Protein AF-A0A2J8UMV0-F1 (afdb_monomer_lite)

Organism: Pongo abelii (NCBI:txid9601)

Foldseek 3Di:
DDKAADPVQVPPQAFQSGKIKDADPVRPDIDIDTHRDPVRSVVVVVVVVVVCCQQPPPLCCPLNFNKGQDFDCDFDAAPAPRDTLDDRGSSDIATPQARGTHHSVCNNVDHHRDRPPDDQADKDFAQAWDDQVVPDPPPFFGADTDHGGWIWGFPADDPPDQKTWTATPVVRDTDIDGPVD

Structure (mmCIF, N/CA/C/O backbone):
data_AF-A0A2J8UMV0-F1
#
_entry.id   AF-A0A2J8UMV0-F1
#
loop_
_atom_site.group_PDB
_atom_site.id
_atom_site.type_symbol
_atom_site.label_atom_id
_atom_site.label_alt_id
_atom_site.label_comp_id
_atom_site.label_asym_id
_atom_site.label_entity_id
_atom_site.label_seq_id
_atom_site.pdbx_PDB_ins_code
_atom_site.Cartn_x
_atom_site.Cartn_y
_atom_site.Cartn_z
_atom_site.occupancy
_atom_site.B_iso_or_equiv
_atom_site.auth_seq_id
_atom_site.auth_comp_id
_atom_site.auth_asym_id
_atom_site.auth_atom_id
_atom_site.pdbx_PDB_model_num
ATOM 1 N N . TYR A 1 1 ? -7.136 8.027 10.168 1.00 83.75 1 TYR A N 1
ATOM 2 C CA . TYR A 1 1 ? -7.902 8.302 11.396 1.00 83.75 1 TYR A CA 1
ATOM 3 C C . TYR A 1 1 ? -7.068 7.918 12.607 1.00 83.75 1 TYR A C 1
ATOM 5 O O . TYR A 1 1 ? -6.187 7.080 12.460 1.00 83.75 1 TYR A O 1
ATOM 13 N N . LYS A 1 2 ? -7.312 8.548 13.756 1.00 88.06 2 LYS A N 1
ATOM 14 C CA . LYS A 1 2 ? -6.731 8.232 15.065 1.00 88.06 2 LYS A CA 1
ATOM 15 C C . LYS A 1 2 ? -7.862 7.814 16.001 1.00 88.06 2 LYS A C 1
ATOM 17 O O . LYS A 1 2 ? -8.930 8.422 15.965 1.00 88.06 2 LYS A O 1
ATOM 22 N N . ILE A 1 3 ? -7.613 6.800 16.820 1.00 91.38 3 ILE A N 1
ATOM 23 C CA . ILE A 1 3 ? -8.549 6.351 17.849 1.00 91.38 3 ILE A CA 1
ATOM 24 C C . ILE A 1 3 ? -8.127 6.981 19.175 1.00 91.38 3 ILE A C 1
ATOM 26 O O . ILE A 1 3 ? -6.938 7.006 19.497 1.00 91.38 3 ILE A O 1
ATOM 30 N N . ALA A 1 4 ? -9.082 7.518 19.927 1.00 88.25 4 ALA A N 1
ATOM 31 C CA . ALA A 1 4 ? -8.842 8.047 21.264 1.00 88.25 4 ALA A CA 1
ATOM 32 C C . ALA A 1 4 ? -9.888 7.501 22.234 1.00 88.25 4 ALA A C 1
ATOM 34 O O . ALA A 1 4 ? -11.071 7.411 21.904 1.00 88.25 4 ALA A O 1
ATOM 35 N N . ASN A 1 5 ? -9.451 7.125 23.433 1.00 84.38 5 ASN A N 1
ATOM 36 C CA . ASN A 1 5 ? -10.366 6.639 24.454 1.00 84.38 5 ASN A CA 1
ATOM 37 C C . ASN A 1 5 ? -11.179 7.805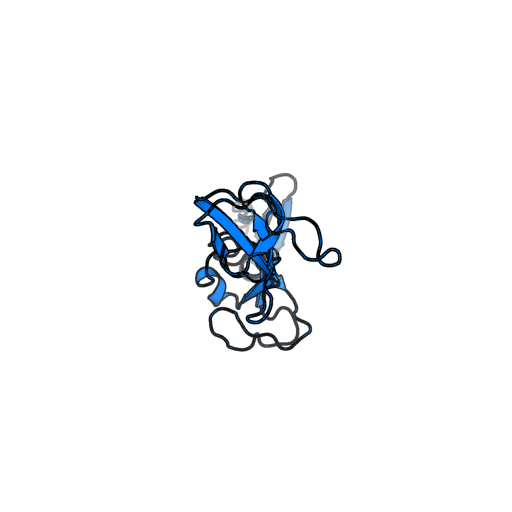 25.047 1.00 84.38 5 ASN A C 1
ATOM 39 O O . ASN A 1 5 ? -10.633 8.894 25.218 1.00 84.38 5 ASN A O 1
ATOM 43 N N . ASN A 1 6 ? -12.449 7.570 25.391 1.00 81.75 6 ASN A N 1
ATOM 44 C CA . ASN A 1 6 ? -13.257 8.498 26.183 1.00 81.75 6 ASN A CA 1
ATOM 45 C C . ASN A 1 6 ? -13.319 7.998 27.646 1.00 81.75 6 ASN A C 1
ATOM 47 O O . ASN A 1 6 ? -14.142 7.139 27.964 1.00 81.75 6 ASN A O 1
ATOM 51 N N . PRO A 1 7 ? -12.446 8.483 28.552 1.00 68.12 7 PRO A N 1
ATOM 52 C CA . PRO A 1 7 ? -12.388 8.011 29.939 1.00 68.12 7 PRO A CA 1
ATOM 53 C C . PRO A 1 7 ? -13.573 8.481 30.798 1.00 68.12 7 PRO A C 1
ATOM 55 O O . PRO A 1 7 ? -13.820 7.922 31.866 1.00 68.12 7 PRO A O 1
ATOM 58 N N . THR A 1 8 ? -14.303 9.508 30.359 1.00 65.62 8 THR A N 1
ATOM 59 C CA . THR A 1 8 ? -15.411 10.114 31.109 1.00 65.62 8 THR A CA 1
ATOM 60 C C . THR A 1 8 ? -16.619 9.184 31.219 1.00 65.62 8 THR A C 1
ATOM 62 O O . THR A 1 8 ? -17.295 9.186 32.242 1.00 65.62 8 THR A O 1
ATOM 65 N N . THR A 1 9 ? -16.860 8.339 30.215 1.00 63.03 9 THR A N 1
ATOM 66 C CA . THR A 1 9 ? -18.075 7.512 30.129 1.00 63.03 9 THR A CA 1
ATOM 67 C C . THR A 1 9 ? -17.894 6.121 30.769 1.00 63.03 9 THR A C 1
ATOM 69 O O . THR A 1 9 ? -18.849 5.503 31.244 1.00 63.03 9 THR A O 1
ATOM 72 N N . ASP A 1 10 ? -16.649 5.639 30.866 1.00 65.25 10 ASP A N 1
ATOM 73 C CA . ASP A 1 10 ? -16.314 4.308 31.399 1.00 65.25 10 ASP A CA 1
ATOM 74 C C . ASP A 1 10 ? -16.577 4.162 32.914 1.00 65.25 10 ASP A C 1
ATOM 76 O O . ASP A 1 10 ? -16.616 3.040 33.424 1.00 65.25 10 ASP A O 1
ATOM 80 N N . LYS A 1 11 ? -16.778 5.272 33.639 1.00 66.38 11 LYS A N 1
ATOM 81 C CA . LYS A 1 11 ? -17.025 5.282 35.092 1.00 66.38 11 LYS A CA 1
ATOM 82 C C . LYS A 1 11 ? -18.439 4.841 35.485 1.00 66.38 11 LYS A C 1
ATOM 84 O O . LYS A 1 11 ? -18.648 4.477 36.637 1.00 66.38 11 LYS A O 1
ATOM 89 N N . GLU A 1 12 ? -19.400 4.861 34.562 1.00 66.75 12 GLU A N 1
ATOM 90 C CA . GLU A 1 12 ? -20.820 4.745 34.925 1.00 66.75 12 GLU A CA 1
ATOM 91 C C . GLU A 1 12 ? -21.375 3.313 34.990 1.00 66.75 12 GLU A C 1
ATOM 93 O O . GLU A 1 12 ? -22.507 3.138 35.427 1.00 66.75 12 GLU A O 1
ATOM 98 N N . ASN A 1 13 ? -20.631 2.270 34.591 1.00 74.31 13 ASN A N 1
ATOM 99 C CA . ASN A 1 13 ? -21.119 0.872 34.528 1.00 74.31 13 ASN A CA 1
ATOM 100 C C . ASN A 1 13 ? -22.537 0.710 33.924 1.00 74.31 13 ASN A C 1
ATOM 102 O O . ASN A 1 13 ? -23.258 -0.253 34.199 1.00 74.31 13 ASN A O 1
ATOM 106 N N . LYS A 1 14 ? -22.938 1.657 33.071 1.00 86.25 14 LYS A N 1
ATOM 107 C CA . LYS A 1 14 ? -24.269 1.759 32.492 1.00 86.25 14 LYS A CA 1
ATOM 108 C C . LYS A 1 14 ? -24.213 1.249 31.059 1.00 86.25 14 LYS A C 1
ATOM 110 O O . LYS A 1 14 ? -23.243 1.437 30.328 1.00 86.25 14 LYS A O 1
ATOM 115 N N . LYS A 1 15 ? -25.277 0.574 30.622 1.00 89.75 15 LYS A N 1
ATOM 116 C CA . LYS A 1 15 ? -25.382 0.170 29.214 1.00 89.75 15 LYS A CA 1
ATOM 117 C C . LYS A 1 15 ? -25.299 1.415 28.332 1.00 89.75 15 LYS A C 1
ATOM 119 O O . LYS A 1 15 ? -25.952 2.408 28.633 1.00 89.75 15 LYS A O 1
ATOM 124 N N . TRP A 1 16 ? -24.539 1.312 27.244 1.00 90.44 16 TRP A N 1
ATOM 125 C CA . TRP A 1 16 ? -24.300 2.400 26.284 1.00 90.44 16 TRP A CA 1
ATOM 126 C C . TRP A 1 16 ? -23.440 3.558 26.805 1.00 90.44 16 TRP A C 1
ATOM 128 O O . TRP A 1 16 ? -23.370 4.586 26.147 1.00 90.44 16 TRP A O 1
ATOM 138 N N . SER A 1 17 ? -22.732 3.388 27.928 1.00 90.94 17 SER A N 1
ATOM 139 C CA . SER A 1 17 ? -21.787 4.390 28.435 1.00 90.94 17 SER A CA 1
ATOM 140 C C . SER A 1 17 ? -20.322 4.072 28.101 1.00 90.94 17 SER A C 1
ATOM 142 O O . SER A 1 17 ? -19.422 4.697 28.635 1.00 90.94 17 SER A O 1
ATOM 144 N N . TYR A 1 18 ? -20.016 3.105 27.235 1.00 91.12 18 TYR A N 1
ATOM 145 C CA . TYR A 1 18 ? -18.622 2.764 26.914 1.00 91.12 18 TYR A CA 1
ATOM 146 C C . TYR A 1 18 ? -18.213 3.406 25.586 1.00 91.12 18 TYR A C 1
ATOM 148 O O . TYR A 1 18 ? -18.478 2.839 24.525 1.00 91.12 18 TYR A O 1
ATOM 156 N N . GLY A 1 19 ? -17.599 4.592 25.647 1.00 92.06 19 GLY A N 1
ATOM 157 C CA . GLY A 1 19 ? -17.349 5.452 24.489 1.00 92.06 19 GLY A CA 1
ATOM 158 C C . GLY A 1 19 ? -15.902 5.469 23.986 1.00 92.06 19 GLY A C 1
ATOM 159 O O . GLY A 1 19 ? -14.966 5.289 24.766 1.00 92.06 19 GLY A O 1
ATOM 160 N N . PHE A 1 20 ? -15.698 5.711 22.692 1.00 94.31 20 PHE A N 1
ATOM 161 C CA . PHE A 1 20 ? -14.395 6.066 22.110 1.00 94.31 20 PHE A CA 1
ATOM 162 C C . PHE A 1 20 ? -14.572 6.955 20.873 1.00 94.31 20 PHE A C 1
ATOM 164 O O . PHE A 1 20 ? -15.642 6.993 20.267 1.00 94.31 20 PHE A O 1
ATOM 171 N N . TYR A 1 21 ? -13.508 7.652 20.482 1.00 92.94 21 TYR A N 1
ATOM 172 C CA . TYR A 1 21 ? -13.504 8.569 19.347 1.00 92.94 21 TYR A CA 1
ATOM 173 C C . TYR A 1 21 ? -12.730 8.006 18.162 1.00 92.94 21 TYR A C 1
ATOM 175 O O . TYR A 1 21 ? -11.642 7.451 18.328 1.00 92.94 21 TYR A O 1
ATOM 183 N N . LEU A 1 22 ? -13.251 8.243 16.960 1.00 92.69 22 LEU A N 1
ATOM 184 C CA . LEU A 1 22 ? -12.544 8.075 15.697 1.00 92.69 22 LEU A CA 1
ATOM 185 C C . LEU A 1 22 ? -12.369 9.447 15.045 1.00 92.69 22 LEU A C 1
ATOM 187 O O . LEU A 1 22 ? -13.327 10.044 14.561 1.00 92.69 22 LEU A O 1
ATOM 191 N N . ILE A 1 23 ? -11.139 9.948 15.020 1.00 91.69 23 ILE A N 1
ATOM 192 C CA . ILE A 1 23 ? -10.830 11.329 14.636 1.00 91.69 23 ILE A CA 1
ATOM 193 C C . ILE A 1 23 ? -10.056 11.329 13.318 1.00 91.69 23 ILE A C 1
ATOM 195 O O . ILE A 1 23 ? -9.134 10.530 13.119 1.00 91.69 23 ILE A O 1
ATOM 199 N N . HIS A 1 24 ? -10.414 12.207 12.382 1.00 88.00 24 HIS A N 1
ATOM 200 C CA . HIS A 1 24 ? -9.637 12.390 11.161 1.00 88.00 24 HIS A CA 1
ATOM 201 C C . HIS A 1 24 ? -8.231 12.903 11.507 1.00 88.00 24 HIS A C 1
ATOM 203 O O . HIS A 1 24 ? -8.060 13.730 12.396 1.00 88.00 24 HIS A O 1
ATOM 209 N N . THR A 1 25 ? -7.195 12.436 10.807 1.00 84.69 25 THR A N 1
ATOM 210 C CA . THR A 1 25 ? -5.800 12.782 11.154 1.00 84.69 25 THR A CA 1
ATOM 211 C C . THR A 1 25 ? -5.472 14.263 10.985 1.00 84.69 25 THR A C 1
ATOM 213 O O . THR A 1 25 ? -4.506 14.727 11.570 1.00 84.69 25 THR A O 1
ATOM 216 N N . GLN A 1 26 ? -6.277 15.001 10.221 1.00 84.06 26 GLN A N 1
ATOM 217 C CA . GLN A 1 26 ? -6.146 16.452 10.051 1.00 84.06 26 GLN A CA 1
ATOM 218 C C . GLN A 1 26 ? -7.011 17.248 11.048 1.00 84.06 26 GLN A C 1
ATOM 220 O O . GLN A 1 26 ? -7.160 18.452 10.897 1.00 84.06 26 GLN A O 1
ATOM 225 N N . GLY A 1 27 ? -7.647 16.587 12.023 1.00 76.75 27 GLY A N 1
ATOM 226 C CA . GLY A 1 27 ? -8.453 17.237 13.066 1.00 76.75 27 GLY A CA 1
ATOM 227 C C . GLY A 1 27 ? -9.792 17.824 12.608 1.00 76.75 27 GLY A C 1
ATOM 228 O O . GLY A 1 27 ? -10.516 18.366 13.429 1.00 76.75 27 GLY A O 1
ATOM 229 N N . GLN A 1 28 ? -10.136 17.705 11.324 1.00 77.94 28 GLN A N 1
ATOM 230 C CA . GLN A 1 28 ? -11.314 18.359 10.744 1.00 77.94 28 GLN A CA 1
ATOM 231 C C . GLN A 1 28 ? -12.640 17.779 11.255 1.00 77.94 28 GLN A C 1
ATOM 233 O O . GLN A 1 28 ? -13.518 18.540 11.635 1.00 77.94 28 GLN A O 1
ATOM 238 N N . ASN A 1 29 ? -12.765 16.446 11.304 1.00 85.75 29 ASN A N 1
ATOM 239 C CA . ASN A 1 29 ? -13.994 15.748 11.695 1.00 85.75 29 ASN A CA 1
ATOM 240 C C . ASN A 1 29 ? -13.692 14.590 12.658 1.00 85.75 29 ASN A C 1
ATOM 242 O O . ASN A 1 29 ? -12.627 13.966 12.579 1.00 85.75 29 ASN A O 1
ATOM 246 N N . GLY A 1 30 ? -14.657 14.253 13.515 1.00 88.56 30 GLY A N 1
ATOM 247 C CA . GLY A 1 30 ? -14.589 13.108 14.420 1.00 88.56 30 GLY A CA 1
ATOM 248 C C . GLY A 1 30 ? -15.957 12.467 14.642 1.00 88.56 30 GLY A C 1
ATOM 249 O O . GLY A 1 30 ? -16.984 13.131 14.544 1.00 88.56 30 GLY A O 1
ATOM 250 N N . LEU A 1 31 ? -15.953 11.167 14.919 1.00 91.94 31 LEU A N 1
ATOM 251 C CA . LEU A 1 31 ? -17.130 10.394 15.308 1.00 91.94 31 LEU A CA 1
ATOM 252 C C . LEU A 1 31 ? -16.934 9.879 16.729 1.00 91.94 31 LEU A C 1
ATOM 254 O O . LEU A 1 31 ? -15.842 9.422 17.075 1.00 91.94 31 LEU A O 1
ATOM 258 N N . GLU A 1 32 ? -17.993 9.914 17.526 1.00 92.88 32 GLU A N 1
ATOM 259 C CA . GLU A 1 32 ? -18.038 9.257 18.827 1.00 92.88 32 GLU A CA 1
ATOM 260 C C . GLU A 1 32 ? -18.872 7.979 18.724 1.00 92.88 32 GLU A C 1
ATOM 262 O O . GLU A 1 32 ? -19.994 7.986 18.218 1.00 92.88 32 GLU A O 1
ATOM 267 N N . PHE A 1 33 ? -18.302 6.871 19.185 1.00 94.12 33 PHE A N 1
ATOM 268 C CA . PHE A 1 33 ? -18.940 5.562 19.198 1.00 94.12 33 PHE A CA 1
ATOM 269 C C . PHE A 1 33 ? -19.291 5.182 20.628 1.00 94.12 33 PHE A C 1
ATOM 271 O O . PHE A 1 33 ? -18.428 5.248 21.500 1.00 94.12 33 PHE A O 1
ATOM 278 N N . TYR A 1 34 ? -20.514 4.695 20.845 1.00 92.94 34 TYR A N 1
ATOM 279 C CA . TYR A 1 34 ? -20.969 4.165 22.130 1.00 92.94 34 TYR A CA 1
ATOM 280 C C . TYR A 1 34 ? -21.234 2.667 22.037 1.00 92.94 34 TYR A C 1
ATOM 282 O O . TYR A 1 34 ? -21.959 2.190 21.164 1.00 92.94 34 TYR A O 1
ATOM 290 N N . CYS A 1 35 ? -20.675 1.913 22.977 1.00 93.38 35 CYS A N 1
ATOM 291 C CA . CYS A 1 35 ? -20.862 0.474 23.082 1.00 93.38 35 CYS A CA 1
ATOM 292 C C . CYS A 1 35 ? -21.730 0.118 24.289 1.00 93.38 35 CYS A C 1
ATOM 294 O O . CYS A 1 35 ? -21.627 0.712 25.363 1.00 93.38 35 CYS A O 1
ATOM 296 N N . LYS A 1 36 ? -22.565 -0.915 24.131 1.00 93.38 36 LYS A N 1
ATOM 297 C CA . LYS A 1 36 ? -23.449 -1.412 25.194 1.00 93.38 36 LYS A CA 1
ATOM 298 C C . LYS A 1 36 ? -22.682 -1.950 26.406 1.00 93.38 36 LYS A C 1
ATOM 300 O O . LYS A 1 36 ? -23.162 -1.801 27.524 1.00 93.38 36 LYS A O 1
ATOM 305 N N . THR A 1 37 ? -21.534 -2.588 26.183 1.00 92.44 37 THR A N 1
ATOM 306 C CA . THR A 1 37 ? -20.702 -3.206 27.226 1.00 92.44 37 THR A CA 1
ATOM 307 C C . THR A 1 37 ? -19.225 -2.876 27.019 1.00 92.44 37 THR A C 1
ATOM 309 O O . THR A 1 37 ? -18.792 -2.614 25.891 1.00 92.44 37 THR A O 1
ATOM 312 N N . LYS A 1 38 ? -18.439 -2.950 28.102 1.00 91.25 38 LYS A N 1
ATOM 313 C CA . LYS A 1 38 ? -16.978 -2.785 28.072 1.00 91.25 38 LYS A CA 1
ATOM 314 C C . LYS A 1 38 ? -16.300 -3.785 27.129 1.00 91.25 38 LYS A C 1
ATOM 316 O O . LYS A 1 38 ? -15.410 -3.407 26.373 1.00 91.25 38 LYS A O 1
ATOM 321 N N . ASP A 1 39 ? -16.763 -5.034 27.118 1.00 93.62 39 ASP A N 1
ATOM 322 C CA . ASP A 1 39 ? -16.207 -6.079 26.249 1.00 93.62 39 ASP A CA 1
ATOM 323 C C . ASP A 1 39 ? -16.472 -5.807 24.769 1.00 93.62 39 ASP A C 1
ATOM 325 O O . ASP A 1 39 ? -15.613 -6.061 23.928 1.00 93.62 39 ASP A O 1
ATOM 329 N N . LEU A 1 40 ? -17.646 -5.258 24.437 1.00 95.12 40 LEU A N 1
ATOM 330 C CA . LEU A 1 40 ? -17.957 -4.870 23.066 1.00 95.12 40 LEU A CA 1
ATOM 331 C C . LEU A 1 40 ? -17.049 -3.721 22.615 1.00 95.12 40 LEU A C 1
ATOM 333 O O . LEU A 1 40 ? -16.486 -3.802 21.528 1.00 95.12 40 LEU A O 1
ATOM 337 N N . LYS A 1 41 ? -16.838 -2.709 23.469 1.00 93.75 41 LYS A N 1
ATOM 338 C CA . LYS A 1 41 ? -15.869 -1.631 23.212 1.00 93.75 41 LYS A CA 1
ATOM 339 C C . LYS A 1 41 ? -14.473 -2.193 22.947 1.00 93.75 41 LYS A C 1
ATOM 341 O O . LYS A 1 41 ? -13.867 -1.833 21.944 1.00 93.75 41 LYS A O 1
ATOM 346 N N . LYS A 1 42 ? -13.988 -3.106 23.798 1.00 93.56 42 LYS A N 1
ATOM 347 C CA . LYS A 1 42 ? -12.676 -3.749 23.629 1.00 93.56 42 LYS A CA 1
ATOM 348 C C . LYS A 1 42 ? -12.559 -4.450 22.270 1.00 93.56 42 LYS A C 1
ATOM 350 O O . LYS A 1 42 ? -11.626 -4.165 21.529 1.00 93.56 42 LYS A O 1
ATOM 355 N N . LYS A 1 43 ? -13.544 -5.280 21.909 1.00 96.38 43 LYS A N 1
ATOM 356 C CA . LYS A 1 43 ? -13.576 -5.970 20.608 1.00 96.38 43 LYS A CA 1
ATOM 357 C C . LYS A 1 43 ? -13.561 -4.991 19.435 1.00 96.38 43 LYS A C 1
ATOM 359 O O . LYS A 1 43 ? -12.834 -5.205 18.474 1.00 96.38 43 LYS A O 1
ATOM 364 N N . TRP A 1 44 ? -14.343 -3.913 19.501 1.00 96.00 44 TRP A N 1
ATOM 365 C CA . TRP A 1 44 ? -14.355 -2.896 18.447 1.00 96.00 44 TRP A CA 1
ATOM 366 C C . TRP A 1 44 ? -13.004 -2.206 18.292 1.00 96.00 44 TRP A C 1
ATOM 368 O O . TRP A 1 44 ? -12.539 -2.059 17.165 1.00 96.00 44 TRP A O 1
ATOM 378 N N . LEU A 1 45 ? -12.363 -1.821 19.398 1.00 95.00 45 LEU A N 1
ATOM 379 C CA . LEU A 1 45 ? -11.034 -1.209 19.368 1.00 95.00 45 LEU A CA 1
ATOM 380 C C . LEU A 1 45 ? -10.010 -2.135 18.694 1.00 95.00 45 LEU A C 1
ATOM 382 O O . LEU A 1 45 ? -9.342 -1.701 17.761 1.00 95.00 45 LEU A O 1
ATOM 386 N N . GLU A 1 46 ? -9.980 -3.418 19.067 1.00 95.69 46 GLU A N 1
ATOM 387 C CA . GLU A 1 46 ? -9.110 -4.430 18.446 1.00 95.69 46 GLU A CA 1
ATOM 388 C C . GLU A 1 46 ? -9.359 -4.556 16.929 1.00 95.69 46 GLU A C 1
ATOM 390 O O . GLU A 1 46 ? -8.420 -4.637 16.136 1.00 95.69 46 GLU A O 1
ATOM 395 N N . GLN A 1 47 ? -10.626 -4.528 16.491 1.00 96.94 47 GLN A N 1
ATOM 396 C CA . GLN A 1 47 ? -10.967 -4.588 15.063 1.00 96.94 47 GLN A CA 1
ATOM 397 C C . GLN A 1 47 ? -10.566 -3.319 14.303 1.00 96.94 47 GLN A C 1
ATOM 399 O O . GLN A 1 47 ? -10.085 -3.408 13.172 1.00 96.94 47 GLN A O 1
ATOM 404 N N . PHE A 1 48 ? -10.733 -2.138 14.903 1.00 95.56 48 PHE A N 1
ATOM 405 C CA . PHE A 1 48 ? -10.283 -0.888 14.295 1.00 95.56 48 PHE A CA 1
ATOM 406 C C . PHE A 1 48 ? -8.757 -0.827 14.186 1.00 95.56 48 PHE A C 1
ATOM 408 O O . PHE A 1 48 ? -8.246 -0.414 13.146 1.00 95.56 48 PHE A O 1
ATOM 415 N N . GLU A 1 49 ? -8.029 -1.263 15.214 1.00 93.62 49 GLU A N 1
ATOM 416 C CA . GLU A 1 49 ? -6.567 -1.376 15.178 1.00 93.62 49 GLU A CA 1
ATOM 417 C C . GLU A 1 49 ? -6.118 -2.333 14.071 1.00 93.62 49 GLU A C 1
ATOM 419 O O . GLU A 1 49 ? -5.278 -1.974 13.242 1.00 93.62 49 GLU A O 1
ATOM 424 N N . MET A 1 50 ? -6.745 -3.508 13.974 1.00 95.31 50 MET A N 1
ATOM 425 C CA . MET A 1 50 ? -6.459 -4.468 12.911 1.00 95.31 50 MET A CA 1
ATOM 426 C C . MET A 1 50 ? -6.727 -3.877 11.521 1.00 95.31 50 MET A C 1
ATOM 428 O O . MET A 1 50 ? -5.868 -3.969 10.640 1.00 95.31 50 MET A O 1
ATOM 432 N N . ALA A 1 51 ? -7.873 -3.221 11.320 1.00 95.81 51 ALA A N 1
ATOM 433 C CA . ALA A 1 51 ? -8.214 -2.580 10.053 1.00 95.81 51 ALA A CA 1
ATOM 434 C C . ALA A 1 51 ? -7.216 -1.471 9.683 1.00 95.81 51 ALA A C 1
ATOM 436 O O . ALA A 1 51 ? -6.737 -1.424 8.549 1.00 95.81 51 ALA A O 1
ATOM 437 N N . LEU A 1 52 ? -6.847 -0.612 10.637 1.00 93.62 52 LEU A N 1
ATOM 438 C CA . LEU A 1 52 ? -5.850 0.437 10.420 1.00 93.62 52 LEU A CA 1
ATOM 439 C C . LEU A 1 52 ? -4.480 -0.147 10.081 1.00 93.62 52 LEU A C 1
ATOM 441 O O . LEU A 1 52 ? -3.854 0.348 9.149 1.00 93.62 52 LEU A O 1
ATOM 445 N N . SER A 1 53 ? -4.059 -1.224 10.750 1.00 94.50 53 SER A N 1
ATOM 446 C CA . SER A 1 53 ? -2.804 -1.919 10.437 1.00 94.50 53 SER A CA 1
ATOM 447 C C . SER A 1 53 ? -2.799 -2.527 9.031 1.00 94.50 53 SER A C 1
ATOM 449 O O . SER A 1 53 ? -1.741 -2.763 8.460 1.00 94.50 53 SER A O 1
ATOM 451 N N . ASN A 1 54 ? -3.970 -2.831 8.463 1.00 96.12 54 ASN A N 1
ATOM 452 C CA . ASN A 1 54 ? -4.072 -3.308 7.088 1.00 96.12 54 ASN A CA 1
ATOM 453 C C . ASN A 1 54 ? -4.014 -2.136 6.100 1.00 96.12 54 ASN A C 1
ATOM 455 O O . ASN A 1 54 ? -3.279 -2.207 5.120 1.00 96.12 54 ASN A O 1
ATOM 459 N N . ILE A 1 55 ? -4.728 -1.041 6.374 1.00 94.12 55 ILE A N 1
ATOM 460 C CA . ILE A 1 55 ? -4.755 0.154 5.511 1.00 94.12 55 ILE A CA 1
ATOM 461 C C . ILE A 1 55 ? -3.394 0.866 5.502 1.00 94.12 55 ILE A C 1
ATOM 463 O O . ILE A 1 55 ? -2.973 1.388 4.471 1.00 94.12 55 ILE A O 1
ATOM 467 N N . ARG A 1 56 ? -2.723 0.906 6.655 1.00 91.44 56 ARG A N 1
ATOM 468 C CA . ARG A 1 56 ? -1.424 1.542 6.890 1.00 91.44 56 ARG A CA 1
ATOM 469 C C . ARG A 1 56 ? -0.528 0.545 7.628 1.00 91.44 56 ARG A C 1
ATOM 471 O O . ARG A 1 56 ? -0.425 0.626 8.851 1.00 91.44 56 ARG A O 1
ATOM 478 N N . PRO A 1 57 ? 0.035 -0.439 6.916 1.00 94.56 57 PRO A N 1
ATOM 479 C CA . PRO A 1 57 ? 0.924 -1.406 7.537 1.00 94.56 57 PRO A CA 1
ATOM 480 C C . PRO A 1 57 ? 2.235 -0.744 7.947 1.00 94.56 57 PRO A C 1
ATOM 482 O O . PRO A 1 57 ? 2.620 0.299 7.408 1.00 94.56 57 PRO A O 1
ATOM 485 N N . ASP A 1 58 ? 2.947 -1.399 8.856 1.00 92.06 58 ASP A N 1
ATOM 486 C CA . ASP A 1 58 ? 4.323 -1.030 9.152 1.00 92.06 58 ASP A CA 1
ATOM 487 C C . ASP A 1 58 ? 5.153 -1.070 7.863 1.00 92.06 58 ASP A C 1
ATOM 489 O O . ASP A 1 58 ? 4.982 -1.948 7.011 1.00 92.06 58 ASP A O 1
ATOM 493 N N . TYR A 1 59 ? 6.055 -0.102 7.720 1.00 91.56 59 TYR A N 1
ATOM 494 C CA . TYR A 1 59 ? 6.961 0.026 6.578 1.00 91.56 59 TYR A CA 1
ATOM 495 C C . TYR A 1 59 ? 6.296 0.307 5.214 1.00 91.56 59 TYR A C 1
ATOM 497 O O . TYR A 1 59 ? 6.937 0.131 4.177 1.00 91.56 59 TYR A O 1
ATOM 505 N N . ALA A 1 60 ? 5.041 0.776 5.176 1.00 85.56 60 ALA A N 1
ATOM 506 C CA . ALA A 1 60 ? 4.340 1.106 3.924 1.00 85.56 60 ALA A CA 1
ATOM 507 C C . ALA A 1 60 ? 5.080 2.132 3.036 1.00 85.56 60 ALA A C 1
ATOM 509 O O . ALA A 1 60 ? 4.997 2.085 1.807 1.00 85.56 60 ALA A O 1
ATOM 510 N N . ASP A 1 61 ? 5.791 3.059 3.672 1.00 85.88 61 ASP A N 1
ATOM 511 C CA . ASP A 1 61 ? 6.552 4.165 3.087 1.00 85.88 61 ASP A CA 1
ATOM 512 C C . ASP A 1 61 ? 8.074 4.002 3.241 1.00 85.88 61 ASP A C 1
ATOM 514 O O . ASP A 1 61 ? 8.850 4.848 2.785 1.00 85.88 61 ASP A O 1
ATOM 518 N N . SER A 1 62 ? 8.517 2.900 3.852 1.00 83.06 62 SER A N 1
ATOM 519 C CA . SER A 1 62 ? 9.939 2.610 4.016 1.00 83.06 62 SER A CA 1
ATOM 520 C C . SER A 1 62 ? 10.635 2.490 2.675 1.00 83.06 62 SER A C 1
ATOM 522 O O . SER A 1 62 ? 10.027 2.125 1.666 1.00 83.06 62 SER A O 1
ATOM 524 N N . ASN A 1 63 ? 11.923 2.833 2.663 1.00 85.06 63 ASN A N 1
ATOM 525 C CA . ASN A 1 63 ? 12.748 2.794 1.460 1.00 85.06 63 ASN A CA 1
ATOM 526 C C . ASN A 1 63 ? 12.103 3.564 0.281 1.00 85.06 63 ASN A C 1
ATOM 528 O O . ASN A 1 63 ? 12.300 3.217 -0.882 1.00 85.06 63 ASN A O 1
ATOM 532 N N . PHE A 1 64 ? 11.328 4.616 0.585 1.00 88.62 64 PHE A N 1
ATOM 533 C CA . PHE A 1 64 ? 10.644 5.523 -0.347 1.00 88.62 64 PHE A CA 1
ATOM 534 C C . PHE A 1 64 ? 9.465 4.937 -1.142 1.00 88.62 64 PHE A C 1
ATOM 536 O O . PHE A 1 64 ? 9.026 5.551 -2.123 1.00 88.62 64 PHE A O 1
ATOM 543 N N . HIS A 1 65 ? 8.903 3.800 -0.726 1.00 91.00 65 HIS A N 1
ATOM 544 C CA . HIS A 1 65 ? 7.728 3.203 -1.376 1.00 91.00 65 HIS A CA 1
ATOM 545 C C . HIS A 1 65 ? 6.416 3.961 -1.082 1.00 91.00 65 HIS A C 1
ATOM 547 O O . HIS A 1 65 ? 6.391 4.987 -0.403 1.00 91.00 65 HIS A O 1
ATOM 553 N N . ASP A 1 66 ? 5.325 3.523 -1.713 1.00 92.94 66 ASP A N 1
ATOM 554 C CA . ASP A 1 66 ? 3.936 3.902 -1.396 1.00 92.94 66 ASP A CA 1
ATOM 555 C C . ASP A 1 66 ? 3.061 2.648 -1.521 1.00 92.94 66 ASP A C 1
ATOM 557 O O . ASP A 1 66 ? 2.334 2.467 -2.505 1.00 92.94 66 ASP A O 1
ATOM 561 N N . PHE A 1 67 ? 3.238 1.718 -0.578 1.00 96.62 67 PHE A N 1
ATOM 562 C CA . PHE A 1 67 ? 2.500 0.459 -0.545 1.00 96.62 67 PHE A CA 1
ATOM 563 C C . PHE A 1 67 ? 1.066 0.664 -0.063 1.00 96.62 67 PHE A C 1
ATOM 565 O O . PHE A 1 67 ? 0.824 1.192 1.020 1.00 96.62 67 PHE A O 1
ATOM 572 N N . LYS A 1 68 ? 0.101 0.156 -0.835 1.00 96.81 68 LYS A N 1
ATOM 573 C CA . LYS A 1 68 ? -1.315 0.116 -0.443 1.00 96.81 68 LYS A CA 1
ATOM 574 C C . LYS A 1 68 ? -1.890 -1.270 -0.683 1.00 96.81 68 LYS A C 1
ATOM 576 O O . LYS A 1 68 ? -1.425 -1.987 -1.573 1.00 96.81 68 LYS A O 1
ATOM 581 N N . MET A 1 69 ? -2.898 -1.637 0.109 1.00 97.75 69 MET A N 1
ATOM 582 C CA . MET A 1 69 ? -3.635 -2.888 -0.080 1.00 97.75 69 MET A CA 1
ATOM 583 C C . MET A 1 69 ? -4.149 -2.983 -1.514 1.00 97.75 69 MET A C 1
ATOM 585 O O . MET A 1 69 ? -4.727 -2.027 -2.039 1.00 97.75 69 MET A O 1
ATOM 589 N N . HIS A 1 70 ? -3.953 -4.137 -2.144 1.00 97.94 70 HIS A N 1
ATOM 590 C CA . HIS A 1 70 ? -4.321 -4.328 -3.538 1.00 97.94 70 HIS A CA 1
ATOM 591 C C . HIS A 1 70 ? -4.840 -5.741 -3.802 1.00 97.94 70 HIS A C 1
ATOM 593 O O . HIS A 1 70 ? -4.339 -6.713 -3.238 1.00 97.94 70 HIS A O 1
ATOM 599 N N . THR A 1 71 ? -5.831 -5.840 -4.688 1.00 97.88 71 THR A N 1
ATOM 600 C CA . THR A 1 71 ? -6.331 -7.114 -5.207 1.00 97.88 71 THR A CA 1
ATOM 601 C C . THR A 1 71 ? -5.698 -7.379 -6.562 1.00 97.88 71 THR A C 1
ATOM 603 O O . THR A 1 71 ? -5.976 -6.678 -7.533 1.00 97.88 71 THR A O 1
ATOM 606 N N . PHE A 1 72 ? -4.858 -8.405 -6.634 1.00 96.56 72 PHE A N 1
ATOM 607 C CA . PHE A 1 72 ? -4.214 -8.824 -7.872 1.00 96.56 72 PHE A CA 1
ATOM 608 C C . PHE A 1 72 ? -5.137 -9.769 -8.645 1.00 96.56 72 PHE A C 1
ATOM 610 O O . PHE A 1 72 ? -5.574 -10.788 -8.113 1.00 96.56 72 PHE A O 1
ATOM 617 N N . THR A 1 73 ? -5.418 -9.446 -9.909 1.00 95.00 73 THR A N 1
ATOM 618 C CA . THR A 1 73 ? -6.278 -10.260 -10.792 1.00 95.00 73 THR A CA 1
ATOM 619 C C . THR A 1 73 ? -5.551 -11.449 -11.422 1.00 95.00 73 THR A C 1
ATOM 621 O O . THR A 1 73 ? -6.189 -12.351 -11.956 1.00 95.00 73 THR A O 1
ATOM 624 N N . ARG A 1 74 ? -4.214 -11.461 -11.371 1.00 95.06 74 ARG A N 1
ATOM 625 C CA . ARG A 1 74 ? -3.354 -12.535 -11.884 1.00 95.06 74 ARG A CA 1
ATOM 626 C C . ARG A 1 74 ? -2.559 -13.171 -10.751 1.00 95.06 74 ARG A C 1
ATOM 628 O O . ARG A 1 74 ? -2.258 -12.515 -9.752 1.00 95.06 74 ARG A O 1
ATOM 635 N N . VAL A 1 75 ? -2.160 -14.426 -10.954 1.00 95.88 75 VAL A N 1
ATOM 636 C CA . VAL A 1 75 ? -1.215 -15.140 -10.081 1.00 95.88 75 VAL A CA 1
ATOM 637 C C . VAL A 1 75 ? 0.046 -14.287 -9.919 1.00 95.88 75 VAL A C 1
ATOM 639 O O . VAL A 1 75 ? 0.683 -13.926 -10.906 1.00 95.88 75 VAL A O 1
ATOM 642 N N . THR A 1 76 ? 0.364 -13.910 -8.681 1.00 97.38 76 THR A N 1
ATOM 643 C CA . THR A 1 76 ? 1.373 -12.888 -8.383 1.00 97.38 76 THR A CA 1
ATOM 644 C C . THR A 1 76 ? 2.278 -13.336 -7.243 1.00 97.38 76 THR A C 1
ATOM 646 O O . THR A 1 76 ? 1.788 -13.659 -6.163 1.00 97.38 76 THR A O 1
ATOM 649 N N . SER A 1 77 ? 3.593 -13.285 -7.448 1.00 98.00 77 SER A N 1
ATOM 650 C CA . SER A 1 77 ? 4.590 -13.588 -6.413 1.00 98.00 77 SER A CA 1
ATOM 651 C C . SER A 1 77 ? 5.097 -12.330 -5.707 1.00 98.00 77 SER A C 1
ATOM 653 O O . SER A 1 77 ? 5.160 -11.244 -6.289 1.00 98.00 77 SER A O 1
ATOM 655 N N . CYS A 1 78 ? 5.475 -12.484 -4.440 1.00 97.94 78 CYS A N 1
ATOM 656 C CA . CYS A 1 78 ? 6.109 -11.441 -3.646 1.00 97.94 78 CYS A CA 1
ATOM 657 C C . CYS A 1 78 ? 7.541 -11.173 -4.128 1.00 97.94 78 CYS A C 1
ATOM 659 O O . CYS A 1 78 ? 8.332 -12.097 -4.301 1.00 97.94 78 CYS A O 1
ATOM 661 N N . LYS A 1 79 ? 7.901 -9.891 -4.260 1.00 95.31 79 LYS A N 1
ATOM 662 C CA . LYS A 1 79 ? 9.240 -9.432 -4.664 1.00 95.31 79 LYS A CA 1
ATOM 663 C C . LYS A 1 79 ? 10.356 -9.858 -3.697 1.00 95.31 79 LYS A C 1
ATOM 665 O O . LYS A 1 79 ? 11.498 -9.952 -4.128 1.00 95.31 79 LYS A O 1
ATOM 670 N N . VAL A 1 80 ? 10.032 -10.110 -2.427 1.00 96.50 80 VAL A N 1
ATOM 671 C CA . VAL A 1 80 ? 11.000 -10.444 -1.370 1.00 96.50 80 VAL A CA 1
ATOM 672 C C . VAL A 1 80 ? 11.171 -11.954 -1.244 1.00 96.50 80 VAL A C 1
ATOM 674 O O . VAL A 1 80 ? 12.235 -12.481 -1.538 1.00 96.50 80 VAL A O 1
ATOM 677 N N . CYS A 1 81 ? 10.123 -12.672 -0.833 1.00 96.88 81 CYS A N 1
ATOM 678 C CA . CYS A 1 81 ? 10.226 -14.103 -0.531 1.00 96.88 81 CYS A CA 1
ATOM 679 C C . CYS A 1 81 ? 10.017 -15.016 -1.748 1.00 96.88 81 CYS A C 1
ATOM 681 O O . CYS A 1 81 ? 10.116 -16.231 -1.606 1.00 96.88 81 CYS A O 1
ATOM 683 N N . GLN A 1 82 ? 9.669 -14.457 -2.914 1.00 97.12 82 GLN A N 1
ATOM 684 C CA . GLN A 1 82 ? 9.340 -15.180 -4.153 1.00 97.12 82 GLN A CA 1
ATOM 685 C C . GLN A 1 82 ? 8.143 -16.147 -4.054 1.00 97.12 82 GLN A C 1
ATOM 687 O O . GLN A 1 82 ? 7.760 -16.760 -5.049 1.00 97.12 82 GLN A O 1
ATOM 692 N N . MET A 1 83 ? 7.487 -16.247 -2.893 1.00 97.75 83 MET A N 1
ATOM 693 C CA . MET A 1 83 ? 6.271 -17.038 -2.716 1.00 97.75 83 MET A CA 1
ATOM 694 C C . MET A 1 83 ? 5.035 -16.307 -3.247 1.00 97.75 83 MET A C 1
ATOM 696 O O . MET A 1 83 ? 4.988 -15.077 -3.322 1.00 97.75 83 MET A O 1
ATOM 700 N N . LEU A 1 84 ? 4.001 -17.084 -3.564 1.00 97.94 84 LEU A N 1
ATOM 701 C CA . LEU A 1 84 ? 2.721 -16.584 -4.053 1.00 97.94 84 LEU A CA 1
ATOM 702 C C . LEU A 1 84 ? 2.008 -15.689 -3.018 1.00 97.94 84 LEU A C 1
A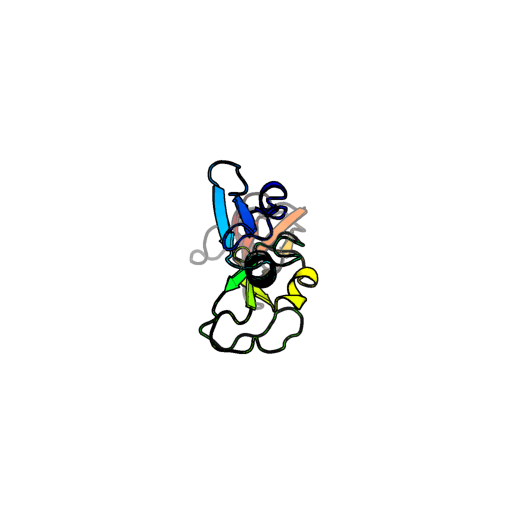TOM 704 O O . LEU A 1 84 ? 1.931 -16.019 -1.830 1.00 97.94 84 LEU A O 1
ATOM 708 N N . LEU A 1 85 ? 1.415 -14.587 -3.483 1.00 98.44 85 LEU A N 1
ATOM 709 C CA . LEU A 1 85 ? 0.412 -13.828 -2.736 1.00 98.44 85 LEU A CA 1
ATOM 710 C C . LEU A 1 85 ? -0.904 -14.625 -2.748 1.00 98.44 85 LEU A C 1
ATOM 712 O O . LEU A 1 85 ? -1.559 -14.739 -3.784 1.00 98.44 85 LEU A O 1
ATOM 716 N N . ARG A 1 86 ? -1.255 -15.247 -1.617 1.00 97.38 86 ARG A N 1
ATOM 717 C CA . ARG A 1 86 ? -2.360 -16.217 -1.537 1.00 97.38 86 ARG A CA 1
ATOM 718 C C . ARG A 1 86 ? -3.727 -15.532 -1.473 1.00 97.38 86 ARG A C 1
ATOM 720 O O . ARG A 1 86 ? -3.878 -14.492 -0.842 1.00 97.38 86 ARG A O 1
ATOM 727 N N . GLY A 1 87 ? -4.728 -16.184 -2.063 1.00 97.06 87 GLY A N 1
ATOM 728 C CA . GLY A 1 87 ? -6.121 -15.731 -2.079 1.00 97.06 87 GLY A CA 1
ATOM 729 C C . GLY A 1 87 ? -6.523 -15.032 -3.380 1.00 97.06 87 GLY A C 1
ATOM 730 O O . GLY A 1 87 ? -5.732 -14.868 -4.306 1.00 97.06 87 GLY A O 1
ATOM 731 N N . THR A 1 88 ? -7.786 -14.627 -3.454 1.00 97.00 88 THR A N 1
ATOM 732 C CA . THR A 1 88 ? -8.381 -13.972 -4.634 1.00 97.00 88 THR A CA 1
ATOM 733 C C . THR A 1 88 ? -8.707 -12.496 -4.401 1.00 97.00 88 THR A C 1
ATOM 735 O O . THR A 1 88 ? -9.100 -11.801 -5.333 1.00 97.00 88 THR A O 1
ATOM 738 N N . PHE A 1 89 ? -8.528 -12.003 -3.173 1.00 97.62 89 PHE A N 1
ATOM 739 C CA . PHE A 1 89 ? -8.868 -10.643 -2.769 1.00 97.62 89 PHE A CA 1
ATOM 740 C C . PHE A 1 89 ? -7.887 -10.135 -1.713 1.00 97.62 89 PHE A C 1
ATOM 742 O O . PHE A 1 89 ? -7.552 -10.884 -0.798 1.00 97.62 89 PHE A O 1
ATOM 749 N N . TYR A 1 90 ? -7.422 -8.888 -1.860 1.00 97.81 90 TYR A N 1
ATOM 750 C CA . TYR A 1 90 ? -6.435 -8.233 -0.990 1.00 97.81 90 TYR A CA 1
ATOM 751 C C . TYR A 1 90 ? -5.301 -9.152 -0.521 1.00 97.81 90 TYR A C 1
ATOM 753 O O . TYR A 1 90 ? -4.995 -9.249 0.666 1.00 97.81 90 TYR A O 1
ATOM 761 N N . GLN A 1 91 ? -4.662 -9.829 -1.475 1.00 98.25 91 GLN A N 1
ATOM 762 C CA . GLN A 1 91 ? -3.629 -10.827 -1.192 1.00 98.25 91 GLN A CA 1
ATOM 763 C C . GLN A 1 91 ? -2.341 -10.213 -0.624 1.00 98.25 91 GLN A C 1
ATOM 765 O O . GLN A 1 91 ? -1.494 -10.920 -0.077 1.00 98.25 91 GLN A O 1
ATOM 770 N N . GLY A 1 92 ? -2.154 -8.906 -0.808 1.00 98.12 92 GLY A N 1
ATOM 771 C CA . GLY A 1 92 ? -0.983 -8.182 -0.346 1.00 98.12 92 GLY A CA 1
ATOM 772 C C . GLY A 1 92 ? -1.029 -6.711 -0.734 1.00 98.12 92 GLY A C 1
ATOM 773 O O . GLY A 1 92 ? -2.095 -6.100 -0.845 1.00 98.12 92 GLY A O 1
ATOM 774 N N . TYR A 1 93 ? 0.155 -6.151 -0.949 1.00 98.44 93 TYR A N 1
ATOM 775 C CA . TYR A 1 93 ? 0.358 -4.726 -1.159 1.00 98.44 93 TYR A CA 1
ATOM 776 C C . TYR A 1 93 ? 1.055 -4.451 -2.484 1.00 98.44 93 TYR A C 1
ATOM 778 O O . TYR A 1 93 ? 1.936 -5.203 -2.908 1.00 98.44 93 TYR A O 1
ATOM 786 N N . LEU A 1 94 ? 0.668 -3.343 -3.112 1.00 97.06 94 LEU A N 1
ATOM 787 C CA . LEU A 1 94 ? 1.265 -2.805 -4.329 1.00 97.06 94 LEU A CA 1
ATOM 788 C C . LEU A 1 94 ? 1.874 -1.439 -4.025 1.00 97.06 94 LEU A C 1
ATOM 790 O O . LEU A 1 94 ? 1.185 -0.565 -3.498 1.00 97.06 94 LEU A O 1
ATOM 794 N N . CYS A 1 95 ? 3.136 -1.241 -4.395 1.00 95.69 95 CYS A N 1
ATOM 795 C CA . CYS A 1 95 ? 3.728 0.087 -4.418 1.00 95.69 95 CYS A CA 1
ATOM 796 C C . CYS A 1 95 ? 3.295 0.818 -5.692 1.00 95.69 95 CYS A C 1
ATOM 798 O O . CYS A 1 95 ? 3.637 0.399 -6.798 1.00 95.69 95 CYS A O 1
ATOM 800 N N . PHE A 1 96 ? 2.591 1.941 -5.549 1.00 89.75 96 PHE A N 1
ATOM 801 C CA . PHE A 1 96 ? 2.112 2.730 -6.694 1.00 89.75 96 PHE A CA 1
ATOM 802 C C . PHE A 1 96 ? 3.209 3.531 -7.407 1.00 89.75 96 PHE A C 1
ATOM 804 O O . PHE A 1 96 ? 2.984 4.035 -8.503 1.00 89.75 96 PHE A O 1
ATOM 811 N N . LYS A 1 97 ? 4.404 3.630 -6.812 1.00 86.00 97 LYS A N 1
ATOM 812 C CA . LYS A 1 97 ? 5.561 4.312 -7.411 1.00 86.00 97 LYS A CA 1
ATOM 813 C C . LYS A 1 97 ? 6.392 3.400 -8.318 1.00 86.00 97 LYS A C 1
ATOM 815 O O . LYS A 1 97 ? 6.925 3.870 -9.316 1.00 86.00 97 LYS A O 1
ATOM 820 N N . CYS A 1 98 ? 6.547 2.125 -7.951 1.00 85.44 98 CYS A N 1
ATOM 821 C CA . CYS A 1 98 ? 7.477 1.200 -8.613 1.00 85.44 98 CYS A CA 1
ATOM 822 C C . CYS A 1 98 ? 6.854 -0.140 -9.039 1.00 85.44 98 CYS A C 1
ATOM 824 O O . CYS A 1 98 ? 7.538 -1.020 -9.558 1.00 85.44 98 CYS A O 1
ATOM 826 N N . GLY A 1 99 ? 5.570 -0.357 -8.758 1.00 92.69 99 GLY A N 1
ATOM 827 C CA . GLY A 1 99 ? 4.882 -1.601 -9.091 1.00 92.69 99 GLY A CA 1
ATOM 828 C C . GLY A 1 99 ? 5.331 -2.826 -8.285 1.00 92.69 99 GLY A C 1
ATOM 829 O O . GLY A 1 99 ? 4.909 -3.938 -8.609 1.00 92.69 99 GLY A O 1
ATOM 830 N N . ALA A 1 100 ? 6.169 -2.664 -7.251 1.00 94.88 100 ALA A N 1
ATOM 831 C CA . ALA A 1 100 ? 6.569 -3.764 -6.377 1.00 94.88 100 ALA A CA 1
ATOM 832 C C . ALA A 1 100 ? 5.351 -4.367 -5.667 1.00 94.88 100 ALA A C 1
ATOM 834 O O . ALA A 1 100 ? 4.431 -3.654 -5.266 1.00 94.88 100 ALA A O 1
ATOM 835 N N . ARG A 1 101 ? 5.361 -5.693 -5.504 1.00 96.81 101 ARG A N 1
ATOM 836 C CA . ARG A 1 101 ? 4.254 -6.477 -4.941 1.00 96.81 101 ARG A CA 1
ATOM 837 C C . ARG A 1 101 ? 4.785 -7.304 -3.784 1.00 96.81 101 ARG A C 1
ATOM 839 O O . ARG A 1 101 ? 5.791 -7.997 -3.953 1.00 96.81 101 ARG A O 1
ATOM 846 N N . ALA A 1 102 ? 4.155 -7.231 -2.619 1.00 98.12 102 ALA A N 1
ATOM 847 C CA . ALA A 1 102 ? 4.679 -7.887 -1.425 1.00 98.12 102 ALA A CA 1
ATOM 848 C C . ALA A 1 102 ? 3.594 -8.281 -0.414 1.00 98.12 102 ALA A C 1
ATOM 850 O O . ALA A 1 102 ? 2.514 -7.691 -0.383 1.00 98.12 102 ALA A O 1
ATOM 851 N N . HIS A 1 103 ? 3.896 -9.288 0.415 1.00 98.50 103 HIS A N 1
ATOM 852 C CA . HIS A 1 103 ? 3.123 -9.585 1.624 1.00 98.50 103 HIS A CA 1
ATOM 853 C C . HIS A 1 103 ? 3.298 -8.472 2.665 1.00 98.50 103 HIS A C 1
ATOM 855 O O . HIS A 1 103 ? 4.273 -7.717 2.611 1.00 98.50 103 HIS A O 1
ATOM 861 N N . LYS A 1 104 ? 2.390 -8.408 3.645 1.00 98.00 104 LYS A N 1
ATOM 862 C CA . LYS A 1 104 ? 2.419 -7.411 4.730 1.00 98.00 104 LYS A CA 1
ATOM 863 C C . LYS A 1 104 ? 3.731 -7.468 5.521 1.00 98.00 104 LYS A C 1
ATOM 865 O O . LYS A 1 104 ? 4.377 -6.460 5.760 1.00 98.00 104 LYS A O 1
ATOM 870 N N . GLU A 1 105 ? 4.168 -8.674 5.848 1.00 97.38 105 GLU A N 1
ATOM 871 C CA . GLU A 1 105 ? 5.394 -8.995 6.583 1.00 97.38 105 GLU A CA 1
ATOM 872 C C . GLU A 1 105 ? 6.678 -8.884 5.737 1.00 97.38 105 GLU A C 1
ATOM 874 O O . GLU A 1 105 ? 7.791 -9.129 6.213 1.00 97.38 105 GLU A O 1
ATOM 879 N N . CYS A 1 106 ? 6.551 -8.561 4.449 1.00 97.62 106 CYS A N 1
ATOM 880 C CA . CYS A 1 106 ? 7.687 -8.403 3.545 1.00 97.62 106 CYS A CA 1
ATOM 881 C C . CYS A 1 106 ? 8.030 -6.937 3.255 1.00 97.62 106 CYS A C 1
ATOM 883 O O . CYS A 1 106 ? 9.108 -6.691 2.724 1.00 97.62 106 CYS A O 1
ATOM 885 N N . LEU A 1 107 ? 7.174 -5.972 3.612 1.00 96.62 107 LEU A N 1
ATOM 886 C CA . LEU A 1 107 ? 7.311 -4.568 3.196 1.00 96.62 107 LEU A CA 1
ATOM 887 C C . LEU A 1 107 ? 8.650 -3.937 3.599 1.00 96.62 107 LEU A C 1
ATOM 889 O O . LEU A 1 107 ? 9.336 -3.376 2.750 1.00 96.62 107 LEU A O 1
ATOM 893 N N . GLY A 1 108 ? 9.080 -4.119 4.850 1.00 92.94 108 GLY A N 1
ATOM 894 C CA . GLY A 1 108 ? 10.346 -3.563 5.351 1.00 92.94 108 GLY A CA 1
ATOM 895 C C . GLY A 1 108 ? 11.614 -4.180 4.746 1.00 92.94 108 GLY A C 1
ATOM 896 O O . GLY A 1 108 ? 12.708 -3.687 4.994 1.00 92.94 108 GLY A O 1
ATOM 897 N N . ARG A 1 109 ? 11.485 -5.254 3.956 1.00 95.06 109 ARG A N 1
ATOM 898 C CA . ARG A 1 109 ? 12.601 -5.953 3.297 1.00 95.06 109 ARG A CA 1
ATOM 899 C C . ARG A 1 109 ? 12.660 -5.702 1.791 1.00 95.06 109 ARG A C 1
ATOM 901 O O . ARG A 1 109 ? 13.476 -6.312 1.109 1.00 95.06 109 ARG A O 1
ATOM 908 N N . VAL A 1 110 ? 11.777 -4.860 1.254 1.00 91.12 110 VAL A N 1
ATOM 909 C CA . VAL A 1 110 ? 11.834 -4.470 -0.157 1.00 91.12 110 VAL A CA 1
ATOM 910 C C . VAL A 1 110 ? 12.955 -3.447 -0.327 1.00 91.12 110 VAL A C 1
ATOM 912 O O . VAL A 1 110 ? 13.001 -2.463 0.413 1.00 91.12 110 VAL A O 1
ATOM 915 N N . ASP A 1 111 ? 13.830 -3.664 -1.311 1.00 88.88 111 ASP A N 1
ATOM 916 C CA . ASP A 1 111 ? 14.887 -2.718 -1.693 1.00 88.88 111 ASP A CA 1
ATOM 917 C C . ASP A 1 111 ? 14.339 -1.311 -1.971 1.00 88.88 111 ASP A C 1
ATOM 919 O O . ASP A 1 111 ? 13.137 -1.125 -2.173 1.00 88.88 111 ASP A O 1
ATOM 923 N N . ASN A 1 112 ? 15.223 -0.314 -2.039 1.00 86.69 112 ASN A N 1
ATOM 924 C CA . ASN A 1 112 ? 14.857 1.072 -2.336 1.00 86.69 112 ASN A CA 1
ATOM 925 C C . ASN A 1 112 ? 13.913 1.212 -3.533 1.00 86.69 112 ASN A C 1
ATOM 927 O O . ASN A 1 112 ? 14.103 0.615 -4.595 1.00 86.69 112 ASN A O 1
ATOM 931 N N . CYS A 1 113 ? 12.883 2.036 -3.348 1.00 84.12 113 CYS A N 1
ATOM 932 C CA . CYS A 1 113 ? 11.910 2.368 -4.367 1.00 84.12 113 CYS A CA 1
ATOM 933 C C . CYS A 1 113 ? 12.592 3.132 -5.502 1.00 84.12 113 CYS A C 1
ATOM 935 O O . CYS A 1 113 ? 12.693 4.357 -5.484 1.00 84.12 113 CYS A O 1
ATOM 937 N N . GLY A 1 114 ? 13.027 2.413 -6.532 1.00 68.25 114 GLY A N 1
ATOM 938 C CA . GLY A 1 114 ? 13.314 3.020 -7.824 1.00 68.25 114 GLY A CA 1
ATOM 939 C C . GLY A 1 114 ? 12.007 3.495 -8.458 1.00 68.25 114 GLY A C 1
ATOM 940 O O . GLY A 1 114 ? 10.992 2.810 -8.354 1.00 68.25 114 GLY A O 1
ATOM 941 N N . ARG A 1 115 ? 11.995 4.652 -9.131 1.00 53.97 115 ARG A N 1
ATOM 942 C CA . ARG A 1 115 ? 10.922 4.987 -10.083 1.00 53.97 115 ARG A CA 1
ATOM 943 C C . ARG A 1 115 ? 10.907 3.903 -11.159 1.00 53.97 115 ARG A C 1
ATOM 945 O O . ARG A 1 115 ? 11.646 3.991 -12.133 1.00 53.97 115 ARG A O 1
ATOM 952 N N . VAL A 1 116 ? 10.088 2.873 -10.996 1.00 47.78 116 VAL A N 1
ATOM 953 C CA . VAL A 1 116 ? 9.870 1.903 -12.064 1.00 47.78 116 VAL A CA 1
ATOM 954 C C . VAL A 1 116 ? 8.696 2.417 -12.869 1.00 47.78 116 VAL A C 1
ATOM 956 O O . VAL A 1 116 ? 7.548 2.067 -12.623 1.00 47.78 116 VAL A O 1
ATOM 959 N N . ASN A 1 117 ? 9.023 3.270 -13.833 1.00 44.12 117 ASN A N 1
ATOM 960 C CA . ASN A 1 117 ? 8.312 3.232 -15.103 1.00 44.12 117 ASN A CA 1
ATOM 961 C C . ASN A 1 117 ? 9.220 2.927 -16.299 1.00 44.12 117 ASN A C 1
ATOM 963 O O . ASN A 1 117 ? 8.774 3.033 -17.432 1.00 44.12 117 ASN A O 1
ATOM 967 N N . SER A 1 118 ? 10.439 2.448 -16.051 1.00 44.00 118 SER A N 1
ATOM 968 C CA . SER A 1 118 ? 11.254 1.760 -17.050 1.00 44.00 118 SER A CA 1
ATOM 969 C C . SER A 1 118 ? 12.100 0.734 -16.309 1.00 44.00 118 SER A C 1
ATOM 971 O O . SER A 1 118 ? 12.677 1.060 -15.271 1.00 44.00 118 SER A O 1
ATOM 973 N N . GLY A 1 119 ? 12.166 -0.509 -16.795 1.00 50.38 119 GLY A N 1
ATOM 974 C CA . GLY A 1 119 ? 13.220 -1.425 -16.359 1.00 50.38 119 GLY A CA 1
ATOM 975 C C . GLY A 1 119 ? 14.557 -0.702 -16.491 1.00 50.38 119 GLY A C 1
ATOM 976 O O . GLY A 1 119 ? 14.738 0.026 -17.463 1.00 50.38 119 GLY A O 1
ATOM 977 N N . GLY A 1 120 ? 15.424 -0.815 -15.482 1.00 52.12 120 GLY A N 1
ATOM 978 C CA . GLY A 1 120 ? 16.727 -0.160 -15.486 1.00 52.12 120 GLY A CA 1
ATOM 979 C C . GLY A 1 120 ? 17.512 -0.630 -16.697 1.00 52.12 120 GLY A C 1
ATOM 980 O O . GLY A 1 120 ? 18.112 -1.702 -16.673 1.00 52.12 120 GLY A O 1
ATOM 981 N N . LEU A 1 121 ? 17.427 0.144 -17.769 1.00 64.56 121 LEU A N 1
ATOM 982 C CA . LEU A 1 121 ? 18.209 -0.075 -18.958 1.00 64.56 121 LEU A CA 1
ATOM 983 C C . LEU A 1 121 ? 19.680 0.156 -18.595 1.00 64.56 121 LEU A C 1
ATOM 985 O O . LEU A 1 121 ? 19.967 0.937 -17.677 1.00 64.56 121 LEU A O 1
ATOM 989 N N . PRO A 1 122 ? 20.615 -0.537 -19.261 1.00 80.00 122 PRO A N 1
ATOM 990 C CA . PRO A 1 122 ? 22.036 -0.338 -19.029 1.00 80.00 122 PRO A CA 1
ATOM 991 C C . PRO A 1 122 ? 22.396 1.147 -19.095 1.00 80.00 122 PRO A C 1
ATOM 993 O O . PRO A 1 122 ? 21.954 1.866 -19.992 1.00 80.00 122 PRO A O 1
ATOM 996 N N . LYS A 1 123 ? 23.188 1.605 -18.126 1.00 87.62 123 LYS A N 1
ATOM 997 C CA . LYS A 1 123 ? 23.748 2.955 -18.116 1.00 87.62 123 LYS A CA 1
ATOM 998 C C . LYS A 1 123 ? 25.232 2.872 -18.392 1.00 87.62 123 LYS A C 1
ATOM 1000 O O . LYS A 1 123 ? 25.905 1.988 -17.866 1.00 87.62 123 LYS A O 1
ATOM 1005 N N . MET A 1 124 ? 25.721 3.794 -19.200 1.00 86.62 124 MET A N 1
ATOM 1006 C CA . MET A 1 124 ? 27.114 3.850 -19.616 1.00 86.62 124 MET A CA 1
ATOM 1007 C C . MET A 1 124 ? 27.637 5.260 -19.379 1.00 86.62 124 MET A C 1
ATOM 1009 O O . MET A 1 124 ? 26.889 6.234 -19.492 1.00 86.62 124 MET A O 1
ATOM 1013 N N . GLN A 1 125 ? 28.909 5.357 -19.006 1.00 90.25 125 GLN A N 1
ATOM 1014 C CA . GLN A 1 125 ? 29.601 6.632 -18.921 1.00 90.25 125 GLN A CA 1
ATOM 1015 C C . GLN A 1 125 ? 30.312 6.880 -20.244 1.00 90.25 125 GLN A C 1
ATOM 1017 O O . GLN A 1 125 ? 31.034 6.013 -20.731 1.00 90.25 125 GLN A O 1
ATOM 1022 N N . VAL A 1 126 ? 30.094 8.058 -20.810 1.00 90.69 126 VAL A N 1
ATOM 1023 C CA . VAL A 1 126 ? 30.706 8.470 -22.068 1.00 90.69 126 VAL A CA 1
ATOM 1024 C C . VAL A 1 126 ? 32.195 8.699 -21.841 1.00 90.69 126 VAL A C 1
ATOM 1026 O O . VAL A 1 126 ? 32.578 9.485 -20.970 1.00 90.69 126 VAL A O 1
ATOM 1029 N N . ILE A 1 127 ? 33.037 8.039 -22.636 1.00 88.69 127 ILE A N 1
ATOM 1030 C CA . ILE A 1 127 ? 34.499 8.155 -22.527 1.00 88.69 127 ILE A CA 1
ATOM 1031 C C . ILE A 1 127 ? 35.091 9.148 -23.530 1.00 88.69 127 ILE A C 1
ATOM 1033 O O . ILE A 1 127 ? 36.197 9.646 -23.322 1.00 88.69 127 ILE A O 1
ATOM 1037 N N . ARG A 1 128 ? 34.363 9.467 -24.605 1.00 88.75 128 ARG A N 1
ATOM 1038 C CA . ARG A 1 128 ? 34.791 10.404 -25.649 1.00 88.75 128 ARG A CA 1
ATOM 1039 C C . ARG A 1 128 ? 33.626 11.251 -26.147 1.00 88.75 128 ARG A C 1
ATOM 1041 O O . ARG A 1 128 ? 32.484 10.811 -26.185 1.00 88.75 128 ARG A O 1
ATOM 1048 N N . ASN A 1 129 ? 33.930 12.478 -26.555 1.00 93.00 129 ASN A N 1
ATOM 1049 C CA . ASN A 1 129 ? 32.917 13.379 -27.092 1.00 93.00 129 ASN A CA 1
ATOM 1050 C C . ASN A 1 129 ? 32.384 12.846 -28.428 1.00 93.00 129 ASN A C 1
ATOM 1052 O O . ASN A 1 129 ? 33.159 12.381 -29.264 1.00 93.00 129 ASN A O 1
ATOM 1056 N N . TYR A 1 130 ? 31.084 12.997 -28.659 1.00 92.19 130 TYR A N 1
ATOM 1057 C CA . TYR A 1 130 ? 30.455 12.714 -29.943 1.00 92.19 130 TYR A CA 1
ATOM 1058 C C . TYR A 1 130 ? 29.525 13.867 -30.327 1.00 92.19 130 TYR A C 1
ATOM 1060 O O . TYR A 1 130 ? 28.626 14.246 -29.580 1.00 92.19 130 TYR A O 1
ATOM 1068 N N . SER A 1 131 ? 29.767 14.444 -31.502 1.00 91.56 131 SER A N 1
ATOM 1069 C CA . SER A 1 131 ? 29.074 15.630 -32.020 1.00 91.56 131 SER A CA 1
ATOM 1070 C C . SER A 1 131 ? 28.217 15.335 -33.255 1.00 91.56 131 SER A C 1
ATOM 1072 O O . SER A 1 131 ? 27.916 16.239 -34.028 1.00 91.56 131 SER A O 1
ATOM 1074 N N . GLY A 1 132 ? 27.866 14.065 -33.485 1.00 88.50 132 GLY A N 1
ATOM 1075 C CA . GLY A 1 132 ? 27.107 13.654 -34.670 1.00 88.50 132 GLY A CA 1
ATOM 1076 C C . GLY A 1 132 ? 27.954 13.223 -35.868 1.00 88.50 132 GLY A C 1
ATOM 1077 O O . GLY A 1 132 ? 27.428 13.118 -36.973 1.00 88.50 132 GLY A O 1
ATOM 1078 N N . THR A 1 133 ? 29.254 12.974 -35.679 1.00 87.00 133 THR A N 1
ATOM 1079 C CA . THR A 1 133 ? 30.159 12.483 -36.731 1.00 87.00 133 THR A CA 1
ATOM 1080 C C . THR A 1 133 ? 30.860 11.189 -36.290 1.00 87.00 133 THR A C 1
ATOM 1082 O O . THR A 1 133 ? 31.510 11.192 -35.246 1.00 87.00 133 THR A O 1
ATOM 1085 N N . PRO A 1 134 ? 30.722 10.068 -37.029 1.00 87.81 134 PRO A N 1
ATOM 1086 C CA . PRO A 1 134 ? 29.886 9.892 -38.223 1.00 87.81 134 PRO A CA 1
ATOM 1087 C C . PRO A 1 134 ? 28.383 10.046 -37.913 1.00 87.81 134 PRO A C 1
ATOM 1089 O O . PRO A 1 134 ? 27.971 9.758 -36.786 1.00 87.81 134 PRO A O 1
ATOM 1092 N N . PRO A 1 135 ? 27.566 10.519 -38.871 1.00 87.88 135 PRO A N 1
ATOM 1093 C CA . PRO A 1 135 ? 26.128 10.638 -38.668 1.00 87.88 135 PRO A CA 1
ATOM 1094 C C . PRO A 1 135 ? 25.463 9.248 -38.640 1.00 87.88 135 PRO A C 1
ATOM 1096 O O . PRO A 1 135 ? 25.895 8.364 -39.387 1.00 87.88 135 PRO A O 1
ATOM 1099 N N . PRO A 1 136 ? 24.405 9.055 -37.829 1.00 87.06 136 PRO A N 1
ATOM 1100 C CA . PRO A 1 136 ? 23.555 7.866 -37.895 1.00 87.06 136 PRO A CA 1
ATOM 1101 C C . PRO A 1 136 ? 22.930 7.712 -39.286 1.00 87.06 136 PRO A C 1
ATOM 1103 O O . PRO A 1 136 ? 22.865 8.675 -40.062 1.00 87.06 136 PRO A O 1
ATOM 1106 N N . ALA A 1 137 ? 22.429 6.520 -39.619 1.00 82.19 137 ALA A N 1
ATOM 1107 C CA . ALA A 1 137 ? 21.754 6.348 -40.899 1.00 82.19 137 ALA A CA 1
ATOM 1108 C C . ALA A 1 137 ? 20.498 7.239 -40.970 1.00 82.19 137 ALA A C 1
ATOM 1110 O O . ALA A 1 137 ? 19.787 7.418 -39.982 1.00 82.19 137 ALA A O 1
ATOM 1111 N N . LEU A 1 138 ? 20.186 7.771 -42.160 1.00 69.75 138 LEU A N 1
ATOM 1112 C CA . LEU A 1 138 ? 19.090 8.737 -42.378 1.00 69.75 138 LEU A CA 1
ATOM 1113 C C . LEU A 1 138 ? 17.713 8.285 -41.853 1.00 69.75 138 LEU A C 1
ATOM 1115 O O . LEU A 1 138 ? 16.843 9.120 -41.627 1.00 69.75 138 LEU A O 1
ATOM 1119 N N . HIS A 1 139 ? 17.505 6.980 -41.680 1.00 73.06 139 HIS A N 1
ATOM 1120 C CA . H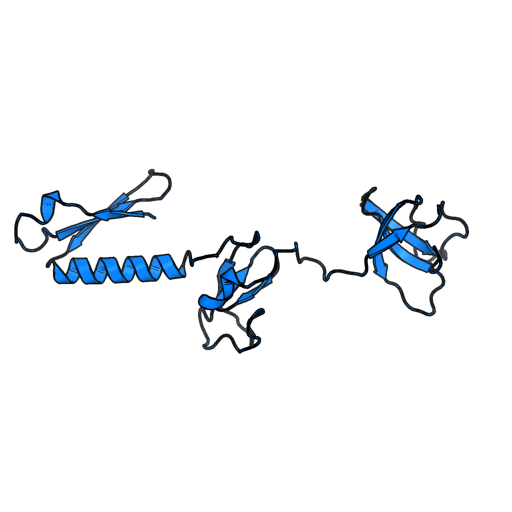IS A 1 139 ? 16.252 6.394 -41.206 1.00 73.06 139 HIS A CA 1
ATOM 1121 C C . HIS A 1 139 ? 16.209 6.137 -39.688 1.00 73.06 139 HIS A C 1
ATOM 1123 O O . HIS A 1 139 ? 15.143 5.805 -39.176 1.00 73.06 139 HIS A O 1
ATOM 1129 N N . GLU A 1 140 ? 17.326 6.264 -38.967 1.00 71.75 140 GLU A N 1
ATOM 1130 C CA . GLU A 1 140 ? 17.403 5.946 -37.534 1.00 71.75 140 GLU A CA 1
ATOM 1131 C C . GLU A 1 140 ? 16.979 7.133 -36.665 1.00 71.75 140 GLU A C 1
ATOM 1133 O O . GLU A 1 140 ? 16.158 6.969 -35.762 1.00 71.75 140 GLU A O 1
ATOM 1138 N N . GLY A 1 141 ? 17.454 8.343 -36.974 1.00 83.81 141 GLY A N 1
ATOM 1139 C CA . GLY A 1 141 ? 17.077 9.565 -36.262 1.00 83.81 141 GLY A CA 1
ATOM 1140 C C . GLY A 1 141 ? 18.240 10.543 -36.069 1.00 83.81 141 GLY A C 1
ATOM 1141 O O . GLY A 1 141 ? 19.297 10.377 -36.677 1.00 83.81 141 GLY A O 1
ATOM 1142 N N . PRO A 1 142 ? 18.056 11.590 -35.243 1.00 90.50 142 PRO A N 1
ATOM 1143 C CA . PRO A 1 142 ? 19.091 12.589 -34.999 1.00 90.50 142 PRO A CA 1
ATOM 1144 C C . PRO A 1 142 ? 20.246 12.031 -34.143 1.00 90.50 142 PRO A C 1
ATOM 1146 O O . PRO A 1 142 ? 20.023 11.153 -33.297 1.00 90.50 142 PRO A O 1
ATOM 1149 N N . PRO A 1 143 ? 21.473 12.558 -34.311 1.00 92.44 143 PRO A N 1
ATOM 1150 C CA . PRO A 1 143 ? 22.589 12.222 -33.437 1.00 92.44 143 PRO A CA 1
ATOM 1151 C C . PRO A 1 143 ? 22.343 12.724 -32.011 1.00 92.44 143 PRO A C 1
ATOM 1153 O O . PRO A 1 143 ? 21.809 13.814 -31.802 1.00 92.44 143 PRO A O 1
ATOM 1156 N N . LEU A 1 144 ? 22.764 11.934 -31.026 1.00 93.50 144 LEU A N 1
ATOM 1157 C CA . LEU A 1 144 ? 22.815 12.343 -29.627 1.00 93.50 144 LEU A CA 1
ATOM 1158 C C . LEU A 1 144 ? 24.158 13.016 -29.360 1.00 93.50 144 LEU A C 1
ATOM 1160 O O . LEU A 1 144 ? 25.189 12.374 -29.517 1.00 93.50 144 LEU A O 1
ATOM 1164 N N . HIS A 1 145 ? 24.167 14.276 -28.936 1.00 92.62 145 HIS A N 1
ATOM 1165 C CA . HIS A 1 145 ? 25.416 14.947 -28.584 1.00 92.62 145 HIS A CA 1
ATOM 1166 C C . HIS A 1 145 ? 25.885 14.478 -27.203 1.00 92.62 145 HIS A C 1
ATOM 1168 O O . HIS A 1 145 ? 25.124 14.505 -26.233 1.00 92.62 145 HIS A O 1
ATOM 1174 N N . LEU A 1 146 ? 27.137 14.033 -27.123 1.00 93.25 146 LEU A N 1
ATOM 1175 C CA . LEU A 1 146 ? 27.727 13.454 -25.920 1.00 93.25 146 LEU A CA 1
ATOM 1176 C C . LEU A 1 146 ? 29.036 14.156 -25.566 1.00 93.25 146 LEU A C 1
ATOM 1178 O O . LEU A 1 146 ? 29.864 14.418 -26.443 1.00 93.25 146 LEU A O 1
ATOM 1182 N N . GLN A 1 147 ? 29.240 14.411 -24.276 1.00 92.62 147 GLN A N 1
ATOM 1183 C CA . GLN A 1 147 ? 30.509 14.870 -23.720 1.00 92.62 147 GLN A CA 1
ATOM 1184 C C . GLN A 1 147 ? 31.102 13.802 -22.799 1.00 92.62 147 GLN A C 1
ATOM 1186 O O . GLN A 1 147 ? 30.383 13.083 -22.107 1.00 92.62 147 GLN A O 1
ATOM 1191 N N . ALA A 1 148 ? 32.428 13.690 -22.782 1.00 91.88 148 ALA A N 1
ATOM 1192 C CA . ALA A 1 148 ? 33.132 12.788 -21.885 1.00 91.88 148 ALA A CA 1
ATOM 1193 C C . ALA A 1 148 ? 32.755 13.095 -20.427 1.00 91.88 148 ALA A C 1
ATOM 1195 O O . ALA A 1 148 ? 32.835 14.238 -19.977 1.00 91.88 148 ALA A O 1
ATOM 1196 N N . GLY A 1 149 ? 32.343 12.059 -19.697 1.00 88.50 149 GLY A N 1
ATOM 1197 C CA . GLY A 1 149 ? 31.813 12.165 -18.338 1.00 88.50 149 GLY A CA 1
ATOM 1198 C C . GLY A 1 149 ? 30.285 12.132 -18.243 1.00 88.50 149 GLY A C 1
ATOM 1199 O O . GLY A 1 149 ? 29.775 11.835 -17.159 1.00 88.50 149 GLY A O 1
ATOM 1200 N N . ASP A 1 150 ? 29.557 12.342 -19.345 1.00 91.62 150 ASP A N 1
ATOM 1201 C CA . ASP A 1 150 ? 28.099 12.200 -19.371 1.00 91.62 150 ASP A CA 1
ATOM 1202 C C . ASP A 1 150 ? 27.672 10.767 -19.034 1.00 91.62 150 ASP A C 1
ATOM 1204 O O . ASP A 1 150 ? 28.378 9.792 -19.300 1.00 91.62 150 ASP A O 1
ATOM 1208 N N . THR A 1 151 ? 26.477 10.624 -18.459 1.00 91.44 151 THR A N 1
ATOM 1209 C CA . THR A 1 151 ? 25.845 9.313 -18.255 1.00 91.44 151 THR A CA 1
ATOM 1210 C C . THR A 1 151 ? 24.711 9.133 -19.251 1.00 91.44 151 THR A C 1
ATOM 1212 O O . THR A 1 151 ? 23.774 9.932 -19.273 1.00 91.44 151 THR A O 1
ATOM 1215 N N . VAL A 1 152 ? 24.764 8.056 -20.031 1.00 91.75 152 VAL A N 1
ATOM 1216 C CA . VAL A 1 152 ? 23.757 7.711 -21.037 1.00 91.75 152 VAL A CA 1
ATOM 1217 C C . VAL A 1 152 ? 22.994 6.466 -20.604 1.00 91.75 152 VAL A C 1
ATOM 1219 O O . VAL A 1 152 ? 23.588 5.463 -20.217 1.00 91.75 152 VAL A O 1
ATOM 1222 N N . GLU A 1 153 ? 21.668 6.524 -20.673 1.00 90.56 153 GLU A N 1
ATOM 1223 C CA . GLU A 1 153 ? 20.783 5.368 -20.513 1.00 90.56 153 GLU A CA 1
ATOM 1224 C C . GLU A 1 153 ? 20.478 4.756 -21.889 1.00 90.56 153 GLU A C 1
ATOM 1226 O O . GLU A 1 153 ? 19.988 5.449 -22.783 1.00 90.56 153 GLU A O 1
ATOM 1231 N N . LEU A 1 154 ? 20.785 3.469 -22.074 1.00 88.38 154 LEU A N 1
ATOM 1232 C CA . LEU A 1 154 ? 20.690 2.771 -23.358 1.00 88.38 154 LEU A CA 1
ATOM 1233 C C . LEU A 1 154 ? 19.243 2.360 -23.661 1.00 88.38 154 LEU A C 1
ATOM 1235 O O . LEU A 1 154 ? 18.726 1.429 -23.059 1.00 88.38 154 LEU A O 1
ATOM 1239 N N . LEU A 1 155 ? 18.586 3.006 -24.623 1.00 85.50 155 LEU A N 1
ATOM 1240 C CA . LEU A 1 155 ? 17.193 2.716 -24.990 1.00 85.50 155 LEU A CA 1
ATOM 1241 C C . LEU A 1 155 ? 17.073 1.543 -25.967 1.00 85.50 155 LEU A C 1
ATOM 1243 O O . LEU A 1 155 ? 16.157 0.729 -25.848 1.00 85.50 155 LEU A O 1
ATOM 1247 N N . LYS A 1 156 ? 18.000 1.452 -26.926 1.00 83.38 156 LYS A N 1
ATOM 1248 C CA . LYS A 1 156 ? 18.060 0.381 -27.924 1.00 83.38 156 LYS A CA 1
ATOM 1249 C C . LYS A 1 156 ? 19.509 0.168 -28.349 1.00 83.38 156 LYS A C 1
ATOM 1251 O O . LYS A 1 156 ? 20.144 1.094 -28.839 1.00 83.38 156 LYS A O 1
ATOM 1256 N N . GLY A 1 157 ? 20.009 -1.050 -28.195 1.00 79.06 157 GLY A N 1
ATOM 1257 C CA . GLY A 1 157 ? 21.326 -1.441 -28.681 1.00 79.06 157 GLY A CA 1
ATOM 1258 C C . GLY A 1 157 ? 21.347 -2.934 -28.957 1.00 79.06 157 GLY A C 1
ATOM 1259 O O . GLY A 1 157 ? 20.891 -3.725 -28.131 1.00 79.06 157 GLY A O 1
ATOM 1260 N N . ASP A 1 158 ? 21.836 -3.310 -30.129 1.00 75.81 158 ASP A N 1
ATOM 1261 C CA . ASP A 1 158 ? 22.134 -4.693 -30.475 1.00 75.81 158 ASP A CA 1
ATOM 1262 C C . ASP A 1 158 ? 23.617 -4.818 -30.841 1.00 75.81 158 ASP A C 1
ATOM 1264 O O . ASP A 1 158 ? 24.256 -3.844 -31.239 1.00 75.81 158 ASP A O 1
ATOM 1268 N N . ALA A 1 159 ? 24.171 -6.018 -30.669 1.00 72.38 159 ALA A N 1
ATOM 1269 C CA . ALA A 1 159 ? 25.602 -6.269 -30.834 1.00 72.38 159 ALA A CA 1
ATOM 1270 C C . ALA A 1 159 ? 26.105 -6.131 -32.284 1.00 72.38 159 ALA A C 1
ATOM 1272 O O . ALA A 1 159 ? 27.314 -6.130 -32.496 1.00 72.38 159 ALA A O 1
ATOM 1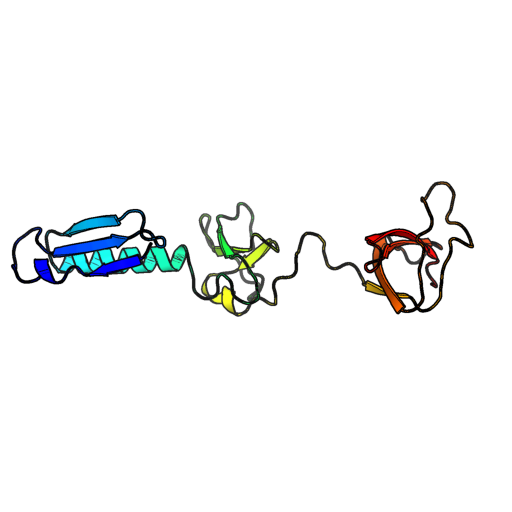273 N N . HIS A 1 160 ? 25.206 -6.049 -33.270 1.00 76.50 160 HIS A N 1
ATOM 1274 C CA . HIS A 1 160 ? 25.553 -5.972 -34.690 1.00 76.50 160 HIS A CA 1
ATOM 1275 C C . HIS A 1 160 ? 25.324 -4.570 -35.279 1.00 76.50 160 HIS A C 1
ATOM 1277 O O . HIS A 1 160 ? 25.802 -4.292 -36.379 1.00 76.50 160 HIS A O 1
ATOM 1283 N N . SER A 1 161 ? 24.623 -3.688 -34.564 1.00 83.62 161 SER A N 1
ATOM 1284 C CA . SER A 1 161 ? 24.381 -2.308 -34.976 1.00 83.62 161 SER A CA 1
ATOM 1285 C C . SER A 1 161 ? 25.563 -1.404 -34.665 1.00 83.62 161 SER A C 1
ATOM 1287 O O . SER A 1 161 ? 26.086 -1.393 -33.554 1.00 83.62 161 SER A O 1
ATOM 1289 N N . LEU A 1 162 ? 25.919 -0.580 -35.653 1.00 86.75 162 LEU A N 1
ATOM 1290 C CA . LEU A 1 162 ? 26.962 0.444 -35.543 1.00 86.75 162 LEU A CA 1
ATOM 1291 C C . LEU A 1 162 ? 26.527 1.642 -34.686 1.00 86.75 162 LEU A C 1
ATOM 1293 O O . LEU A 1 162 ? 27.379 2.350 -34.154 1.00 86.75 162 LEU A O 1
ATOM 1297 N N . PHE A 1 163 ? 25.217 1.874 -34.555 1.00 90.00 163 PHE A N 1
ATOM 1298 C CA . PHE A 1 163 ? 24.641 2.963 -33.772 1.00 90.00 163 PHE A CA 1
ATOM 1299 C C . PHE A 1 163 ? 23.642 2.435 -32.754 1.00 90.00 163 PHE A C 1
ATOM 1301 O O . PHE A 1 163 ? 22.777 1.612 -33.057 1.00 90.00 163 PHE A O 1
ATOM 1308 N N . TRP A 1 164 ? 23.741 2.950 -31.536 1.00 91.69 164 TRP A N 1
ATOM 1309 C CA . TRP A 1 164 ? 22.812 2.682 -30.454 1.00 91.69 164 TRP A CA 1
ATOM 1310 C C . TRP A 1 164 ? 21.999 3.926 -30.137 1.00 91.69 164 TRP A C 1
ATOM 1312 O O . TRP A 1 164 ? 22.461 5.055 -30.285 1.00 91.69 164 TRP A O 1
ATOM 1322 N N . GLN A 1 165 ? 20.769 3.715 -29.683 1.00 91.88 165 GLN A N 1
ATOM 1323 C CA . GLN A 1 165 ? 19.891 4.783 -29.235 1.00 91.88 165 GLN A CA 1
ATOM 1324 C C . GLN A 1 165 ? 19.978 4.913 -27.720 1.00 91.88 165 GLN A C 1
ATOM 1326 O O . GLN A 1 165 ? 19.801 3.931 -26.992 1.00 91.88 165 GLN A O 1
ATOM 1331 N N . GLY A 1 166 ? 20.169 6.131 -27.228 1.00 91.88 166 GLY A N 1
ATOM 1332 C CA . GLY A 1 166 ? 20.222 6.397 -25.795 1.00 91.88 166 GLY A CA 1
ATOM 1333 C C . GLY A 1 166 ? 19.630 7.735 -25.409 1.00 91.88 166 GLY A C 1
ATOM 1334 O O . GLY A 1 166 ? 19.212 8.530 -26.253 1.00 91.88 166 GLY A O 1
ATOM 1335 N N . ARG A 1 167 ? 19.592 7.960 -24.098 1.00 91.81 167 ARG A N 1
ATOM 1336 C CA . ARG A 1 167 ? 19.220 9.226 -23.477 1.00 91.81 167 ARG A CA 1
ATOM 1337 C C . ARG A 1 167 ? 20.385 9.750 -22.656 1.00 91.81 167 ARG A C 1
ATOM 1339 O O . ARG A 1 167 ? 20.803 9.077 -21.714 1.00 91.81 167 ARG A O 1
ATOM 1346 N N . ASN A 1 168 ? 20.857 10.952 -22.957 1.00 91.12 168 ASN A N 1
ATOM 1347 C CA . ASN A 1 168 ? 21.813 11.639 -22.097 1.00 91.12 168 ASN A CA 1
ATOM 1348 C C . ASN A 1 168 ? 21.078 12.118 -20.835 1.00 91.12 168 ASN A C 1
ATOM 1350 O O . ASN A 1 168 ? 20.082 12.835 -20.919 1.00 91.12 168 ASN A O 1
ATOM 1354 N N . LEU A 1 169 ? 21.526 11.687 -19.656 1.00 86.25 169 LEU A N 1
ATOM 1355 C CA . LEU A 1 169 ? 20.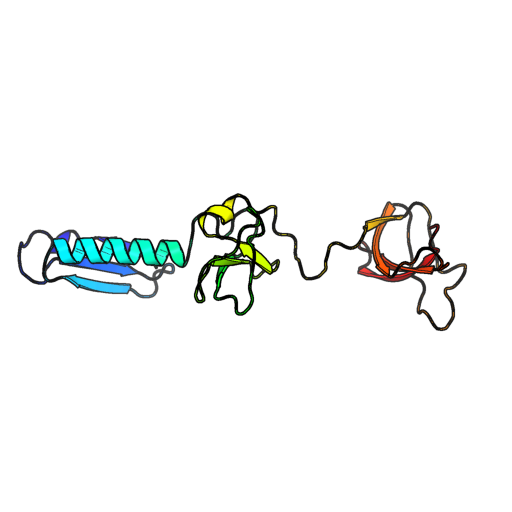874 12.029 -18.391 1.00 86.25 169 LEU A CA 1
ATOM 1356 C C . LEU A 1 169 ? 21.206 13.445 -17.908 1.00 86.25 169 LEU A C 1
ATOM 1358 O O . LEU A 1 169 ? 20.457 13.979 -17.092 1.00 86.25 169 LEU A O 1
ATOM 1362 N N . ALA A 1 170 ? 22.291 14.047 -18.403 1.00 83.25 170 ALA A N 1
ATOM 1363 C CA . ALA A 1 170 ? 22.664 15.420 -18.082 1.00 83.25 170 ALA A CA 1
ATOM 1364 C C . ALA A 1 170 ? 21.829 16.428 -18.888 1.00 83.25 170 ALA A C 1
ATOM 1366 O O . ALA A 1 170 ? 21.280 17.364 -18.311 1.00 83.25 170 ALA A O 1
ATOM 1367 N N . SER A 1 171 ? 21.685 16.216 -20.203 1.00 84.62 171 SER A N 1
ATOM 1368 C CA . SER A 1 171 ? 20.914 17.114 -21.081 1.00 84.62 171 SER A CA 1
ATOM 1369 C C . SER A 1 171 ? 19.438 16.726 -21.237 1.00 84.62 171 SER A C 1
ATOM 1371 O O . SER A 1 171 ? 18.612 17.556 -21.606 1.00 84.62 171 SER A O 1
ATOM 1373 N N . GLY A 1 172 ? 19.079 15.468 -20.961 1.00 84.50 172 GLY A N 1
ATOM 1374 C CA . GLY A 1 172 ? 17.743 14.911 -21.200 1.00 84.50 172 GLY A CA 1
ATOM 1375 C C . GLY A 1 172 ? 17.467 14.524 -22.661 1.00 84.50 172 GLY A C 1
ATOM 1376 O O . GLY A 1 172 ? 16.405 13.955 -22.944 1.00 84.50 172 GLY A O 1
ATOM 1377 N N . GLU A 1 173 ? 18.406 14.800 -23.570 1.00 88.81 173 GLU A N 1
ATOM 1378 C CA . GLU A 1 173 ? 18.285 14.551 -25.007 1.00 88.81 173 GLU A CA 1
ATOM 1379 C C . GLU A 1 173 ? 18.270 13.057 -25.341 1.00 88.81 173 GLU A C 1
ATOM 1381 O O . GLU A 1 173 ? 18.862 12.233 -24.642 1.00 88.81 173 GLU A O 1
ATOM 1386 N N . VAL A 1 174 ? 17.590 12.712 -26.437 1.00 90.88 174 VAL A N 1
ATOM 1387 C CA . VAL A 1 174 ? 17.496 11.348 -26.969 1.00 90.88 174 VAL A CA 1
ATOM 1388 C C . VAL A 1 174 ? 17.942 11.352 -28.420 1.00 90.88 174 VAL A C 1
ATOM 1390 O O . 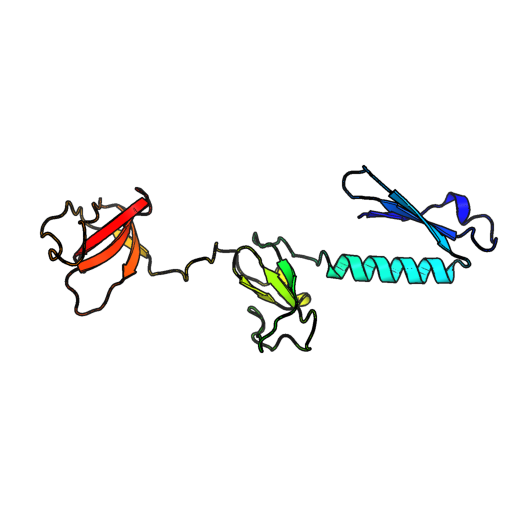VAL A 1 174 ? 17.482 12.178 -29.204 1.00 90.88 174 VAL A O 1
ATOM 1393 N N . GLY A 1 175 ? 18.787 10.396 -28.786 1.00 91.94 175 GLY A N 1
ATOM 1394 C CA . GLY A 1 175 ? 19.290 10.261 -30.148 1.00 91.94 175 GLY A CA 1
ATOM 1395 C C . GLY A 1 175 ? 20.192 9.044 -30.297 1.00 91.94 175 GLY A C 1
ATOM 1396 O O . GLY A 1 175 ? 20.225 8.177 -29.418 1.00 91.94 175 GLY A O 1
ATOM 1397 N N . PHE A 1 176 ? 20.922 9.001 -31.405 1.00 93.19 176 PHE A N 1
ATOM 1398 C CA . PHE A 1 176 ? 21.806 7.893 -31.755 1.00 93.19 176 PHE A CA 1
ATOM 1399 C C . PHE A 1 176 ? 23.278 8.258 -31.591 1.00 93.19 176 PHE A C 1
ATOM 1401 O O . PHE A 1 176 ? 23.680 9.382 -31.884 1.00 93.19 176 PHE A O 1
ATOM 1408 N N . PHE A 1 177 ? 24.080 7.301 -31.138 1.00 92.19 177 PHE A N 1
ATOM 1409 C CA . PHE A 1 177 ? 25.525 7.431 -30.973 1.00 92.19 177 PHE A CA 1
ATOM 1410 C C . PHE A 1 177 ? 26.229 6.123 -31.379 1.00 92.19 177 PHE A C 1
ATOM 1412 O O . PHE A 1 177 ? 25.587 5.071 -31.359 1.00 92.19 177 PHE A O 1
ATOM 1419 N N . PRO A 1 178 ? 27.513 6.157 -31.778 1.00 90.06 178 PRO A N 1
ATOM 1420 C CA . PRO A 1 178 ? 28.245 4.954 -32.169 1.00 90.06 178 PRO A CA 1
ATOM 1421 C C . PRO A 1 178 ? 28.314 3.929 -31.034 1.00 90.06 178 PRO A C 1
ATOM 1423 O O . PRO A 1 178 ? 28.517 4.297 -29.879 1.00 90.06 178 PRO A O 1
ATOM 1426 N N . SER A 1 179 ? 28.192 2.640 -31.349 1.00 84.25 179 SER A N 1
ATOM 1427 C CA . SER A 1 179 ? 28.232 1.557 -30.352 1.00 84.25 179 SER A CA 1
ATOM 1428 C C . SER A 1 179 ? 29.569 1.443 -29.602 1.00 84.25 179 SER A C 1
ATOM 1430 O O . SER A 1 179 ? 29.655 0.747 -28.595 1.00 84.25 179 SER A O 1
ATOM 1432 N N . ASP A 1 180 ? 30.622 2.093 -30.100 1.00 76.69 180 ASP A N 1
ATOM 1433 C CA . ASP A 1 180 ? 31.970 2.133 -29.529 1.00 76.69 180 ASP A CA 1
ATOM 1434 C C . ASP A 1 180 ? 32.295 3.465 -28.813 1.00 76.69 180 ASP A C 1
ATOM 1436 O O . ASP A 1 180 ? 33.467 3.741 -28.547 1.00 76.69 180 ASP A O 1
ATOM 1440 N N . ALA A 1 181 ? 31.287 4.319 -28.569 1.00 60.53 181 ALA A N 1
ATOM 1441 C CA . ALA A 1 181 ? 31.449 5.656 -27.980 1.00 60.53 181 ALA A CA 1
ATOM 1442 C C . ALA A 1 181 ? 31.725 5.704 -26.471 1.00 60.53 181 ALA A C 1
ATOM 1444 O O . ALA A 1 181 ? 31.322 4.778 -25.738 1.00 60.53 181 ALA A O 1
#

pLDDT: mean 88.03, std 10.86, range [44.0, 98.5]

Secondary structure (DSSP, 8-state):
-EEEE-TTTGGG--TT-EEEEEE-TTSS-EEEEEESSHHHHHHHHHHHHHHHHHHS-TTTTGGG--EEEE--SS--B-TTT--B--SSSS-EEEETTT--EE-GGGGGGSPP----SS----EEE--S-BSS-SPPPTTT-PBPPB-TT-EEEEEE--TT-SEEEEEETTT--EEEEETT-

Sequence (181 aa):
YKIANNPTTDKENKKWSYGFYLIHTQGQNGLEFYCKTKDLKKKWLEQFEMALSNIRPDYADSNFHDFKMHTFTRVTSCKVCQMLLRGTFYQGYLCFKCGARAHKECLGRVDNCGRVNSGGLPKMQVIRNYSGTPPPALHEGPPLHLQAGDTVELLKGDAHSLFWQGRNLASGEVGFFPSDA

Radius of gyration: 27.49 Å; chains: 1; bounding box: 60×35×78 Å

InterPro domains:
  IPR001452 SH3 domain [PF07653] (123-180)
  IPR001452 SH3 domain [PS50002] (119-181)
  IPR001849 Pleckstrin homology domain [PS50003] (1-53)
  IPR002219 Protein kinase C-like, phorbol ester/diacylglycerol-binding domain [PF00130] (65-114)
  IPR002219 Protein kinase C-like, phorbol ester/diacylglycerol-binding domain [PS00479] (65-113)
  IPR002219 Protein kinase C-like, phorbol ester/diacylglycerol-binding domain [PS50081] (64-113)
  IPR002219 Protein kinase C-like, phorbol ester/diacylglycerol-binding domain [SM00109] (65-113)
  IPR011993 PH-like domain superfamily [G3DSA:2.30.29.30] (1-60)
  IPR036028 SH3-like domain superfamily [SSF50044] (114-180)
  IPR047015 VAV3 protein, first SH3 domain [cd11981] (123-181)